Protein AF-A0AAD9X6W7-F1 (afdb_monomer_lite)

InterPro domains:
  IPR027684 Tubulin-specific chaperone C [PTHR15139] (3-125)
  IPR031925 Tubulin-specific chaperone C, N-terminal [PF16752] (3-104)
  IPR038397 TBCC, N-terminal domain superfamily [G3DSA:1.20.58.1250] (2-104)

Organism: NCBI:txid168575

Sequence (164 aa):
MFERLSARHQTWLENRRPDSSDSSTTSAFLSRFIDWKKSIAAQIESSADPSRLPHISAAISDLEKFVAENSYLLPYYEIRSSLKTISNLKQSRENLTSQLIPKKKFSFKTSKPTKTKTHIDTLIPQPDTDSVPVKTTSYPIRDSPGFRQTKPSLVIEFQGFRDR

pLDDT: mean 74.22, std 20.29, range [32.59, 98.12]

Radius of gyration: 35.73 Å; chains: 1; bounding box: 94×51×87 Å

Structure (mmCIF, N/CA/C/O backbone):
data_AF-A0AAD9X6W7-F1
#
_entry.id   AF-A0AAD9X6W7-F1
#
loop_
_atom_site.group_PDB
_atom_site.id
_atom_site.type_symbol
_atom_site.label_atom_id
_atom_site.label_alt_id
_atom_site.label_comp_id
_atom_site.label_asym_id
_atom_site.label_entity_id
_atom_site.label_seq_id
_atom_site.pdbx_PDB_ins_code
_atom_site.Cartn_x
_atom_site.Cartn_y
_atom_site.Cartn_z
_atom_site.occupancy
_atom_site.B_iso_or_equiv
_atom_site.auth_seq_id
_atom_site.auth_comp_id
_atom_site.auth_asym_id
_atom_site.auth_atom_id
_atom_site.pdbx_PDB_model_num
ATOM 1 N N . MET A 1 1 ? 51.693 7.967 -24.072 1.00 59.22 1 MET A N 1
ATOM 2 C CA . MET A 1 1 ? 51.600 6.728 -23.256 1.00 59.22 1 MET A CA 1
ATOM 3 C C . MET A 1 1 ? 50.311 6.614 -22.417 1.00 59.22 1 MET A C 1
ATOM 5 O O . MET A 1 1 ? 50.165 5.620 -21.720 1.00 59.22 1 MET A O 1
ATOM 9 N N . PHE A 1 2 ? 49.343 7.541 -22.517 1.00 56.03 2 PHE A N 1
ATOM 10 C CA . PHE A 1 2 ? 48.058 7.461 -21.790 1.00 56.03 2 PHE A CA 1
ATOM 11 C C . PHE A 1 2 ? 46.930 6.728 -22.546 1.00 56.03 2 PHE A C 1
ATOM 13 O O . PHE A 1 2 ? 45.963 6.296 -21.925 1.00 56.03 2 PHE A O 1
ATOM 20 N N . GLU A 1 3 ? 47.054 6.510 -23.860 1.00 61.56 3 GLU A N 1
ATOM 21 C CA . GLU A 1 3 ? 46.009 5.851 -24.669 1.00 61.56 3 GLU A CA 1
ATOM 22 C C . GLU A 1 3 ? 45.716 4.403 -24.254 1.00 61.56 3 GLU A C 1
ATOM 24 O O . GLU A 1 3 ? 44.574 3.956 -24.333 1.00 61.56 3 GLU A O 1
ATOM 29 N N . ARG A 1 4 ? 46.711 3.669 -23.733 1.00 62.25 4 ARG A N 1
ATOM 30 C CA . ARG A 1 4 ? 46.538 2.254 -23.349 1.00 62.25 4 ARG A CA 1
ATOM 31 C C . ARG A 1 4 ? 45.675 2.067 -22.094 1.00 62.25 4 ARG A C 1
ATOM 33 O O . ARG A 1 4 ? 45.125 0.988 -21.902 1.00 62.25 4 ARG A O 1
ATOM 40 N N . LEU A 1 5 ? 45.531 3.102 -21.259 1.00 59.66 5 LEU A N 1
ATOM 41 C CA . LEU A 1 5 ? 44.656 3.077 -20.079 1.00 59.66 5 LEU A CA 1
ATOM 42 C C . LEU A 1 5 ? 43.183 3.314 -20.445 1.00 59.66 5 LEU A C 1
ATOM 44 O O . LEU A 1 5 ? 42.305 2.731 -19.815 1.00 59.66 5 LEU A O 1
ATOM 48 N N . SER A 1 6 ? 42.908 4.101 -21.492 1.00 60.41 6 SER A N 1
ATOM 49 C CA . SER A 1 6 ? 41.541 4.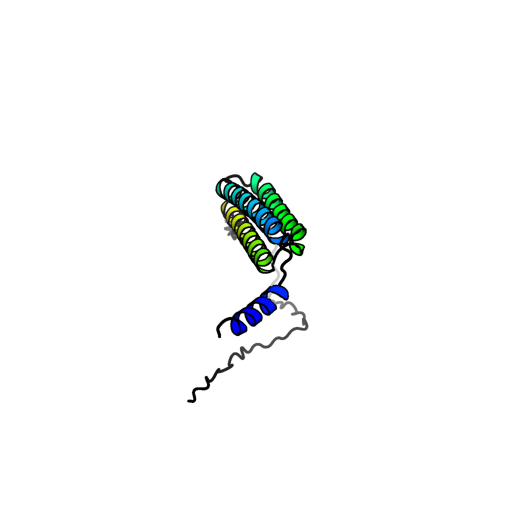416 -21.939 1.00 60.41 6 SER A CA 1
ATOM 50 C C . SER A 1 6 ? 40.781 3.175 -22.428 1.00 60.41 6 SER A C 1
ATOM 52 O O . SER A 1 6 ? 39.626 2.960 -22.056 1.00 60.41 6 SER A O 1
ATOM 54 N N . ALA A 1 7 ? 41.454 2.289 -23.171 1.00 60.12 7 ALA A N 1
ATOM 55 C CA . ALA A 1 7 ? 40.839 1.084 -23.734 1.00 60.12 7 ALA A CA 1
ATOM 56 C C . ALA A 1 7 ? 40.247 0.148 -22.663 1.00 60.12 7 ALA A C 1
ATOM 58 O O . ALA A 1 7 ? 39.191 -0.444 -22.868 1.00 60.12 7 ALA A O 1
ATOM 59 N N . ARG A 1 8 ? 40.871 0.063 -21.478 1.00 59.59 8 ARG A N 1
ATOM 60 C CA . ARG A 1 8 ? 40.373 -0.782 -20.379 1.00 59.59 8 ARG A CA 1
ATOM 61 C C . ARG A 1 8 ? 39.103 -0.219 -19.735 1.00 59.59 8 ARG A C 1
ATOM 63 O O . ARG A 1 8 ? 38.280 -0.989 -19.252 1.00 59.59 8 ARG A O 1
ATOM 70 N N . HIS A 1 9 ? 38.920 1.102 -19.737 1.00 58.78 9 HIS A N 1
ATOM 71 C CA . HIS A 1 9 ? 37.681 1.718 -19.257 1.00 58.78 9 HIS A CA 1
ATOM 72 C C . HIS A 1 9 ? 36.530 1.529 -20.252 1.00 58.78 9 HIS A C 1
ATOM 74 O O . HIS A 1 9 ? 35.397 1.306 -19.830 1.00 58.78 9 HIS A O 1
ATOM 80 N N . GLN A 1 10 ? 36.816 1.537 -21.557 1.00 60.44 10 GLN A N 1
ATOM 81 C CA . GLN A 1 10 ? 35.799 1.326 -22.591 1.00 60.44 10 GLN A CA 1
ATOM 82 C C . GLN A 1 10 ? 35.241 -0.104 -22.574 1.00 60.44 10 GLN A C 1
ATOM 84 O O . GLN A 1 10 ? 34.025 -0.269 -22.574 1.00 60.44 10 GLN A O 1
ATOM 89 N N . THR A 1 11 ? 36.088 -1.126 -22.396 1.00 58.81 11 THR A N 1
ATOM 90 C CA . THR A 1 11 ? 35.626 -2.528 -22.307 1.00 58.81 11 THR A CA 1
ATOM 91 C C . THR A 1 11 ? 34.722 -2.795 -21.097 1.00 58.81 11 THR A C 1
ATOM 93 O O . THR A 1 11 ? 33.871 -3.678 -21.134 1.00 58.81 11 THR A O 1
ATOM 96 N N . TRP A 1 12 ? 34.885 -2.035 -20.007 1.00 57.19 12 TRP A N 1
ATOM 97 C CA . TRP A 1 12 ? 34.014 -2.136 -18.828 1.00 57.19 12 TRP A CA 1
ATOM 98 C C . TRP A 1 12 ? 32.652 -1.463 -19.029 1.00 57.19 12 TRP A C 1
ATOM 100 O O . TRP A 1 12 ? 31.674 -1.881 -18.406 1.00 57.19 12 TRP A O 1
ATOM 110 N N . LEU A 1 13 ? 32.586 -0.439 -19.882 1.00 55.62 13 LEU A N 1
ATOM 111 C CA . LEU A 1 13 ? 31.351 0.269 -20.219 1.00 55.62 13 LEU A CA 1
ATOM 112 C C . LEU A 1 13 ? 30.575 -0.432 -21.344 1.00 55.62 13 LEU A C 1
ATOM 114 O O . LEU A 1 13 ? 29.354 -0.479 -21.278 1.00 55.62 13 LEU A O 1
ATOM 118 N N . GLU A 1 14 ? 31.243 -1.061 -22.317 1.00 54.78 14 GLU A N 1
ATOM 119 C CA . GLU A 1 14 ? 30.574 -1.840 -23.376 1.00 54.78 14 GLU A CA 1
ATOM 120 C C . GLU A 1 14 ? 29.886 -3.109 -22.853 1.00 54.78 14 GLU A C 1
ATOM 122 O O . GLU A 1 14 ? 28.785 -3.434 -23.294 1.00 54.78 14 GLU A O 1
ATOM 127 N N . ASN A 1 15 ? 30.467 -3.784 -21.853 1.00 55.84 15 ASN A N 1
ATOM 128 C CA . ASN A 1 15 ? 29.841 -4.947 -21.206 1.00 55.84 15 ASN A CA 1
ATOM 129 C C . ASN A 1 15 ? 28.724 -4.578 -20.213 1.00 55.84 15 ASN A C 1
ATOM 131 O O . ASN A 1 15 ? 28.041 -5.460 -19.694 1.00 55.84 15 ASN A O 1
ATOM 135 N N . ARG A 1 16 ? 28.538 -3.285 -19.931 1.00 53.47 16 ARG A N 1
ATOM 136 C CA . ARG A 1 16 ? 27.405 -2.746 -19.181 1.00 53.47 16 ARG A CA 1
ATOM 137 C C . ARG A 1 16 ? 26.636 -1.799 -20.092 1.00 53.47 16 ARG A C 1
ATOM 139 O O . ARG A 1 16 ? 26.656 -0.593 -19.881 1.00 53.47 16 ARG A O 1
ATOM 146 N N . ARG A 1 17 ? 25.927 -2.337 -21.082 1.00 50.53 17 ARG A N 1
ATOM 147 C CA . ARG A 1 17 ? 24.730 -1.653 -21.578 1.00 50.53 17 ARG A CA 1
ATOM 148 C C . ARG A 1 17 ? 23.611 -1.890 -20.561 1.00 50.53 17 ARG A C 1
ATOM 150 O O . ARG A 1 17 ? 23.058 -2.985 -20.554 1.00 50.53 17 ARG A O 1
ATOM 157 N N . PRO A 1 18 ? 23.264 -0.937 -19.680 1.00 55.94 18 PRO A N 1
ATOM 158 C CA . PRO A 1 18 ? 21.871 -0.815 -19.308 1.00 55.94 18 PRO A CA 1
ATOM 159 C C . PRO A 1 18 ? 21.151 -0.332 -20.566 1.00 55.94 18 PRO A C 1
ATOM 161 O O . PRO A 1 18 ? 21.581 0.642 -21.193 1.00 55.94 18 PRO A O 1
ATOM 164 N N . ASP A 1 19 ? 20.101 -1.028 -20.974 1.00 52.56 19 ASP A N 1
ATOM 165 C CA . ASP A 1 19 ? 19.211 -0.512 -21.999 1.00 52.56 19 ASP A CA 1
ATOM 166 C C . ASP A 1 19 ? 18.734 0.876 -21.545 1.00 52.56 19 ASP A C 1
ATOM 168 O O . ASP A 1 19 ? 18.060 1.049 -20.531 1.00 52.56 19 ASP A O 1
ATOM 172 N N . SER A 1 20 ? 19.172 1.909 -22.269 1.00 53.09 20 SER A N 1
ATOM 173 C CA . SER A 1 20 ? 18.952 3.328 -21.949 1.00 53.09 20 SER A CA 1
ATOM 174 C C . SER A 1 20 ? 17.464 3.708 -21.843 1.00 53.09 20 SER A C 1
ATOM 176 O O . SER A 1 20 ? 17.142 4.824 -21.432 1.00 53.09 20 SER A O 1
ATOM 178 N N . SER A 1 21 ? 16.561 2.805 -22.217 1.00 55.66 21 SER A N 1
ATOM 179 C CA . SER A 1 21 ? 15.111 2.951 -22.131 1.00 55.66 21 SER A CA 1
ATOM 180 C C . SER A 1 21 ? 14.568 2.840 -20.697 1.00 55.66 21 SER A C 1
ATOM 182 O O . SER A 1 21 ? 13.530 3.433 -20.405 1.00 55.66 21 SER A O 1
ATOM 184 N N . ASP A 1 22 ? 15.283 2.184 -19.776 1.00 58.72 22 ASP A N 1
ATOM 185 C CA . ASP A 1 22 ? 14.757 1.860 -18.437 1.00 58.72 22 ASP A CA 1
ATOM 186 C C . ASP A 1 22 ? 14.816 3.029 -17.434 1.00 58.72 22 ASP A C 1
ATOM 188 O O . ASP A 1 22 ? 14.087 3.080 -16.436 1.00 58.72 22 ASP A O 1
ATOM 192 N N . SER A 1 23 ? 15.659 4.036 -17.687 1.00 65.19 23 SER A N 1
ATOM 193 C CA . SER A 1 23 ? 15.764 5.190 -16.780 1.00 65.19 23 SER A CA 1
ATOM 194 C C . SER A 1 23 ? 14.540 6.117 -16.859 1.00 65.19 23 SER A C 1
ATOM 196 O O . SER A 1 23 ? 14.219 6.826 -15.900 1.00 65.19 23 SER A O 1
ATOM 198 N N . SER A 1 24 ? 13.845 6.133 -17.998 1.00 73.12 24 SER A N 1
ATOM 199 C CA . SER A 1 24 ? 12.651 6.963 -18.191 1.00 73.12 24 SER A CA 1
ATOM 200 C C . SER A 1 24 ? 11.413 6.335 -17.539 1.00 73.12 24 SER A C 1
ATOM 202 O O . SER A 1 24 ? 10.619 7.031 -16.908 1.00 73.12 24 SER A O 1
ATOM 204 N N . THR A 1 25 ? 11.279 5.010 -17.600 1.00 82.94 25 THR A N 1
ATOM 205 C CA . THR A 1 25 ? 10.182 4.263 -16.963 1.00 82.94 25 THR A CA 1
ATOM 206 C C . THR A 1 25 ? 10.280 4.278 -15.440 1.00 82.94 25 THR A C 1
ATOM 208 O O . THR A 1 25 ? 9.279 4.519 -14.762 1.00 82.94 25 THR A O 1
ATOM 211 N N . THR A 1 26 ? 11.482 4.107 -14.887 1.00 90.62 26 THR A N 1
ATOM 212 C CA . THR A 1 26 ? 11.718 4.177 -13.433 1.00 90.62 26 THR A CA 1
ATOM 213 C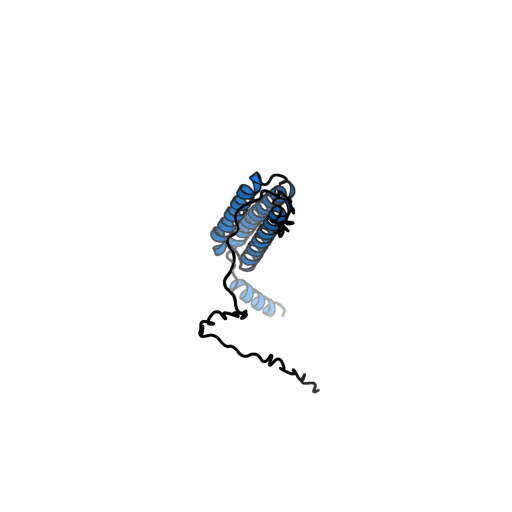 C . THR A 1 26 ? 11.388 5.557 -12.859 1.00 90.62 26 THR A C 1
ATOM 215 O O . THR A 1 26 ? 10.667 5.654 -11.868 1.00 90.62 26 THR A O 1
ATOM 218 N N . SER A 1 27 ? 11.834 6.640 -13.499 1.00 91.31 27 SER A N 1
ATOM 219 C CA . SER A 1 27 ? 11.528 8.007 -13.046 1.00 91.31 27 SER A CA 1
ATOM 220 C C . SER A 1 27 ? 10.031 8.340 -13.114 1.00 91.31 27 SER A C 1
ATOM 222 O O . SER A 1 27 ? 9.489 8.916 -12.166 1.00 91.31 27 SER A O 1
ATOM 224 N N . ALA A 1 28 ? 9.335 7.915 -14.173 1.00 92.69 28 ALA A N 1
ATOM 225 C CA . ALA A 1 28 ? 7.886 8.078 -14.294 1.00 92.69 28 ALA A CA 1
ATOM 226 C C . ALA A 1 28 ? 7.122 7.318 -13.195 1.00 92.69 28 ALA A C 1
ATOM 228 O O . ALA A 1 28 ? 6.201 7.869 -12.581 1.00 92.69 28 ALA A O 1
ATOM 229 N N . PHE A 1 29 ? 7.528 6.077 -12.903 1.00 95.06 29 PHE A N 1
ATOM 230 C CA . PHE A 1 29 ? 6.988 5.305 -11.784 1.00 95.06 29 PHE A CA 1
ATOM 231 C C . PHE A 1 29 ? 7.198 6.036 -10.453 1.00 95.06 29 PHE A C 1
ATOM 233 O O . PHE A 1 29 ? 6.239 6.219 -9.702 1.00 95.06 29 PHE A O 1
ATOM 240 N N . LEU A 1 30 ? 8.421 6.498 -10.176 1.00 95.38 30 LEU A N 1
ATOM 241 C CA . LEU A 1 30 ? 8.758 7.157 -8.913 1.00 95.38 30 LEU A CA 1
ATOM 242 C C . LEU A 1 30 ? 7.977 8.456 -8.713 1.00 95.38 30 LEU A C 1
ATOM 244 O O . LEU A 1 30 ? 7.508 8.704 -7.603 1.00 95.38 30 LEU A O 1
ATOM 248 N N . SER A 1 31 ? 7.772 9.249 -9.767 1.00 96.06 31 SER A N 1
ATOM 249 C CA . SER A 1 31 ? 6.945 10.459 -9.689 1.00 96.06 31 SER A CA 1
ATOM 250 C C . SER A 1 31 ? 5.520 10.119 -9.253 1.00 96.06 31 SER A C 1
ATOM 252 O O . SER A 1 31 ? 5.047 10.623 -8.234 1.00 96.06 31 SER A O 1
ATOM 254 N N . ARG A 1 32 ? 4.864 9.187 -9.960 1.00 96.19 32 ARG A N 1
ATOM 255 C CA . ARG A 1 32 ? 3.493 8.759 -9.636 1.00 96.19 32 ARG A CA 1
ATOM 256 C C . ARG A 1 32 ? 3.408 8.154 -8.238 1.00 96.19 32 ARG A C 1
ATOM 258 O O . ARG A 1 32 ? 2.478 8.454 -7.495 1.00 96.19 32 ARG A O 1
ATOM 265 N N . PHE A 1 33 ? 4.391 7.340 -7.860 1.00 97.06 33 PHE A N 1
ATOM 266 C CA . PHE A 1 33 ? 4.477 6.730 -6.536 1.00 97.06 33 PHE A CA 1
ATOM 267 C C . PHE A 1 33 ? 4.587 7.786 -5.429 1.00 97.06 33 PHE A C 1
ATOM 269 O O . PHE A 1 33 ? 3.899 7.698 -4.412 1.00 97.06 33 PHE A O 1
ATOM 276 N N . ILE A 1 34 ? 5.427 8.807 -5.615 1.00 96.69 34 ILE A N 1
ATOM 277 C CA . ILE A 1 34 ? 5.609 9.893 -4.647 1.00 96.69 34 ILE A CA 1
ATOM 278 C C . ILE A 1 34 ? 4.334 10.724 -4.508 1.00 96.69 34 ILE A C 1
ATOM 280 O O . ILE A 1 34 ? 3.954 11.045 -3.380 1.00 96.69 34 ILE A O 1
ATOM 284 N N . ASP A 1 35 ? 3.673 11.056 -5.613 1.00 97.31 35 ASP A N 1
ATOM 285 C CA . ASP A 1 35 ? 2.433 11.834 -5.591 1.00 97.31 35 ASP A CA 1
ATOM 286 C C . ASP A 1 35 ? 1.311 11.063 -4.901 1.00 97.31 35 ASP A C 1
ATOM 288 O O . ASP A 1 35 ? 0.616 11.596 -4.032 1.00 97.31 35 ASP A O 1
ATOM 292 N N . TRP A 1 36 ? 1.199 9.768 -5.192 1.00 96.94 36 TRP A N 1
ATOM 293 C CA . TRP A 1 36 ? 0.219 8.910 -4.546 1.00 96.94 36 TRP A CA 1
ATOM 294 C C . TRP A 1 36 ? 0.499 8.739 -3.051 1.00 96.94 36 TRP A C 1
ATOM 296 O O . TRP A 1 36 ? -0.405 8.886 -2.228 1.00 96.94 36 TRP A O 1
ATOM 306 N N . LYS A 1 37 ? 1.769 8.539 -2.676 1.00 96.88 37 LYS A N 1
ATOM 307 C CA . LYS A 1 37 ? 2.218 8.519 -1.277 1.00 96.88 37 LYS A CA 1
ATOM 308 C C . LYS A 1 37 ? 1.826 9.804 -0.548 1.00 96.88 37 LYS A C 1
ATOM 310 O O . LYS A 1 37 ? 1.298 9.727 0.557 1.00 96.88 37 LYS A O 1
ATOM 315 N N . LYS A 1 38 ? 2.089 10.975 -1.141 1.00 97.00 38 LYS A N 1
ATOM 316 C CA . LYS A 1 38 ? 1.730 12.282 -0.561 1.00 97.00 38 LYS A CA 1
ATOM 317 C C . LYS A 1 38 ? 0.219 12.418 -0.394 1.00 97.00 38 LYS A C 1
ATOM 319 O O . LYS A 1 38 ? -0.230 12.848 0.662 1.00 97.00 38 LYS A O 1
ATOM 324 N N . SER A 1 39 ? -0.552 12.011 -1.402 1.00 97.12 39 SER A N 1
ATOM 325 C CA . SER A 1 39 ? -2.016 12.030 -1.358 1.00 97.12 39 SER A CA 1
ATOM 326 C C . SER A 1 39 ? -2.560 11.175 -0.208 1.00 97.12 39 SER A C 1
ATOM 328 O O . SER A 1 39 ? -3.349 11.663 0.599 1.00 97.12 39 SER A O 1
ATOM 330 N N . ILE A 1 40 ? -2.077 9.936 -0.061 1.00 96.56 40 ILE A N 1
ATOM 331 C CA . ILE A 1 40 ? -2.481 9.041 1.034 1.00 96.56 40 ILE A CA 1
ATOM 332 C C . ILE A 1 40 ? -2.048 9.610 2.390 1.00 96.56 40 ILE A C 1
ATOM 334 O O . ILE A 1 40 ? -2.838 9.607 3.329 1.00 96.56 40 ILE A O 1
ATOM 338 N N . ALA A 1 41 ? -0.823 10.130 2.503 1.00 95.75 41 ALA A N 1
ATOM 339 C CA . ALA A 1 41 ? -0.338 10.738 3.742 1.00 95.75 41 ALA A CA 1
ATOM 340 C C . ALA A 1 41 ? -1.215 11.926 4.179 1.00 95.75 41 ALA A C 1
ATOM 342 O O . ALA A 1 41 ? -1.603 11.998 5.342 1.00 95.75 41 ALA A O 1
ATOM 343 N N . ALA A 1 42 ? -1.607 12.792 3.241 1.00 94.75 42 ALA A N 1
ATOM 344 C CA . ALA A 1 42 ? -2.521 13.900 3.509 1.00 94.75 42 ALA A CA 1
ATOM 345 C C . ALA A 1 42 ? -3.931 13.420 3.896 1.00 94.75 42 ALA A C 1
ATOM 347 O O . ALA A 1 42 ? -4.576 14.008 4.766 1.00 94.75 42 ALA A O 1
ATOM 348 N N . GLN A 1 43 ? -4.426 12.336 3.286 1.00 94.00 43 GLN A N 1
ATOM 349 C CA . GLN A 1 43 ? -5.699 11.729 3.688 1.00 94.00 43 GLN A CA 1
ATOM 350 C C . GLN A 1 43 ? -5.644 11.174 5.111 1.00 94.00 43 GLN A C 1
ATOM 352 O O . GLN A 1 43 ? -6.604 11.351 5.852 1.00 94.00 43 GLN A O 1
ATOM 357 N N . ILE A 1 44 ? -4.533 10.542 5.502 1.00 94.00 44 ILE A N 1
ATOM 358 C CA . ILE A 1 44 ? -4.328 10.069 6.874 1.00 94.00 44 ILE A CA 1
ATOM 359 C C . ILE A 1 44 ? -4.353 11.268 7.828 1.00 94.00 44 ILE A C 1
ATOM 361 O O . ILE A 1 44 ? -5.170 11.290 8.741 1.00 94.00 44 ILE A O 1
ATOM 365 N N . GLU A 1 45 ? -3.545 12.299 7.585 1.00 92.19 45 GLU A N 1
ATOM 366 C CA . GLU A 1 45 ? -3.444 13.463 8.478 1.00 92.19 45 GLU A CA 1
ATOM 367 C C . GLU A 1 45 ? -4.757 14.254 8.611 1.00 92.19 45 GLU A C 1
ATOM 369 O O . GLU A 1 45 ? -5.107 14.701 9.699 1.00 92.19 45 GLU A O 1
ATOM 374 N N . SER A 1 46 ? -5.527 14.379 7.527 1.00 90.56 46 SER A N 1
ATOM 375 C CA . SER A 1 46 ? -6.823 15.076 7.537 1.00 90.56 46 SER A CA 1
ATOM 37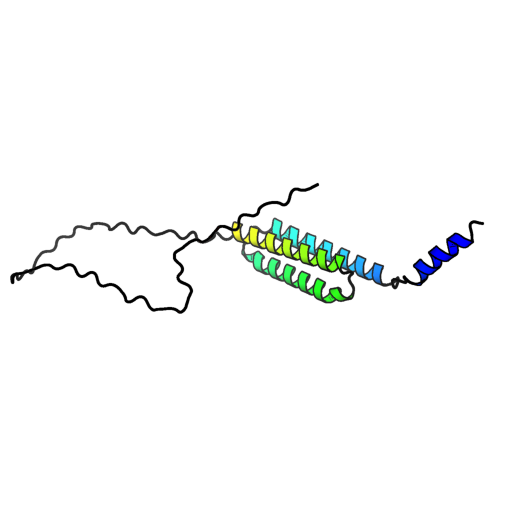6 C C . SER A 1 46 ? -7.998 14.226 8.036 1.00 90.56 46 SER A C 1
ATOM 378 O O . SER A 1 46 ? -9.095 14.755 8.243 1.00 90.56 46 SER A O 1
ATOM 380 N N . SER A 1 47 ? -7.824 12.911 8.210 1.00 84.56 47 SER A N 1
ATOM 381 C CA . SER A 1 47 ? -8.927 12.022 8.581 1.00 84.56 47 SER A CA 1
ATOM 382 C C . SER A 1 47 ? -9.232 12.068 10.081 1.00 84.56 47 SER A C 1
ATOM 384 O O . SER A 1 47 ? -8.637 11.367 10.889 1.00 84.56 47 SER A O 1
ATOM 386 N N . ALA A 1 48 ? -10.224 12.883 10.443 1.00 83.06 48 ALA A N 1
ATOM 387 C CA . ALA A 1 48 ? -10.833 12.887 11.777 1.00 83.06 48 ALA A CA 1
ATOM 388 C C . ALA A 1 48 ? -12.062 11.960 11.886 1.00 83.06 48 ALA A C 1
ATOM 390 O O . ALA A 1 48 ? -12.589 11.755 12.975 1.00 83.06 48 ALA A O 1
ATOM 391 N N . ASP A 1 49 ? -12.537 11.419 10.760 1.00 86.19 49 ASP A N 1
ATOM 392 C CA . ASP A 1 49 ? -13.739 10.588 10.695 1.00 86.19 49 ASP A CA 1
ATOM 393 C C . ASP A 1 49 ? -13.370 9.115 10.433 1.00 86.19 49 ASP A C 1
ATOM 395 O O . ASP A 1 49 ? -12.734 8.821 9.409 1.00 86.19 49 ASP A O 1
ATOM 399 N N . PRO A 1 50 ? -13.781 8.166 11.302 1.00 87.50 50 PRO A N 1
ATOM 400 C CA . PRO A 1 50 ? -13.546 6.740 11.087 1.00 87.50 50 PRO A CA 1
ATOM 401 C C . PRO A 1 50 ? -14.171 6.200 9.790 1.00 87.50 50 PRO A C 1
ATOM 403 O O . PRO A 1 50 ? -13.697 5.186 9.277 1.00 87.50 50 PRO A O 1
ATOM 406 N N . SER A 1 51 ? -15.185 6.861 9.218 1.00 89.88 51 SER A N 1
ATOM 407 C CA . SER A 1 51 ? -15.815 6.445 7.955 1.00 89.88 51 SER A CA 1
ATOM 408 C C . SER A 1 51 ? -14.855 6.462 6.757 1.00 89.88 51 SER A C 1
ATOM 410 O O . SER A 1 51 ? -15.063 5.736 5.786 1.00 89.88 51 SER A O 1
ATOM 412 N N . ARG A 1 52 ? -13.771 7.250 6.830 1.00 90.00 52 ARG A N 1
ATOM 413 C CA . ARG A 1 52 ? -12.763 7.397 5.764 1.00 90.00 52 ARG A CA 1
ATOM 414 C C . ARG A 1 52 ? -11.663 6.334 5.809 1.00 90.00 52 ARG A C 1
ATOM 416 O O . ARG A 1 52 ? -10.948 6.151 4.824 1.00 90.00 52 ARG A O 1
ATOM 423 N N . LEU A 1 53 ? -11.546 5.591 6.911 1.00 92.06 53 LEU A N 1
ATOM 424 C CA . LEU A 1 53 ? -10.555 4.521 7.087 1.00 92.06 53 LEU A CA 1
ATOM 425 C C . LEU A 1 53 ? -10.575 3.439 5.988 1.00 92.06 53 LEU A C 1
ATOM 427 O O . LEU A 1 53 ? -9.491 3.029 5.555 1.00 92.06 53 LEU A O 1
ATOM 431 N N . PRO A 1 54 ? -11.743 2.963 5.507 1.00 93.69 54 PRO A N 1
ATOM 432 C CA . PRO A 1 54 ? -11.808 1.978 4.431 1.00 93.69 54 PRO A CA 1
ATOM 433 C C . PRO A 1 54 ? -11.282 2.533 3.106 1.00 93.69 54 PRO A C 1
ATOM 435 O O . PRO A 1 54 ? -10.570 1.830 2.396 1.00 93.69 54 PRO A O 1
ATOM 438 N 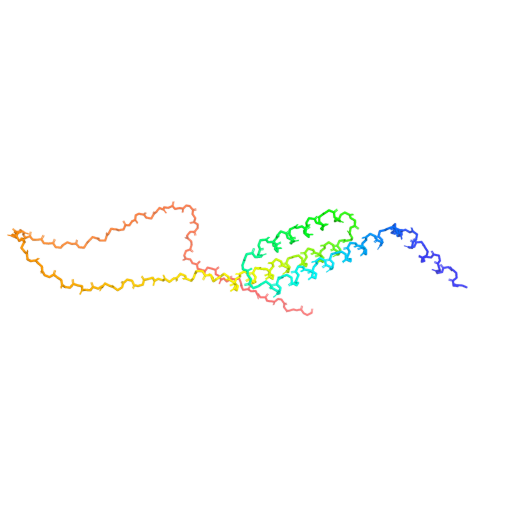N . HIS A 1 55 ? -11.561 3.806 2.805 1.00 94.44 55 HIS A N 1
ATOM 439 C CA . HIS A 1 55 ? -11.068 4.462 1.594 1.00 94.44 55 HIS A CA 1
ATOM 440 C C . HIS A 1 55 ? -9.538 4.560 1.594 1.00 94.44 55 HIS A C 1
ATOM 442 O O . HIS A 1 55 ? -8.891 4.212 0.611 1.00 94.44 55 HIS A O 1
ATOM 448 N N . ILE A 1 56 ? -8.945 4.948 2.728 1.00 95.38 56 ILE A N 1
ATOM 449 C CA . ILE A 1 56 ? -7.484 4.976 2.892 1.00 95.38 56 ILE A CA 1
ATOM 450 C C . ILE A 1 56 ? -6.899 3.563 2.733 1.00 95.38 56 ILE A C 1
ATOM 452 O O . ILE A 1 56 ? -5.860 3.385 2.101 1.00 95.38 56 ILE A O 1
ATOM 456 N N . SER A 1 57 ? -7.571 2.539 3.271 1.00 95.81 57 SER A N 1
ATOM 457 C CA . SER A 1 57 ? -7.146 1.142 3.117 1.00 95.81 57 SER A CA 1
ATOM 458 C C . SER A 1 57 ? -7.180 0.673 1.659 1.00 95.81 57 SER A C 1
ATOM 460 O O . SER A 1 57 ? -6.254 -0.012 1.221 1.00 95.81 57 SER A O 1
ATOM 462 N N . ALA A 1 58 ? -8.222 1.042 0.910 1.00 96.81 58 ALA A N 1
ATOM 463 C CA . ALA A 1 58 ? -8.327 0.753 -0.516 1.00 96.81 58 ALA A CA 1
ATOM 464 C C . ALA A 1 58 ? -7.202 1.449 -1.294 1.00 96.81 58 ALA A C 1
ATOM 466 O O . ALA A 1 58 ? -6.455 0.779 -1.998 1.00 96.81 58 ALA A O 1
ATOM 467 N N . ALA A 1 59 ? -6.971 2.743 -1.047 1.00 96.94 59 ALA A N 1
ATOM 468 C CA . ALA A 1 59 ? -5.907 3.507 -1.699 1.00 96.94 59 ALA A CA 1
ATOM 469 C C . ALA A 1 59 ? -4.500 2.926 -1.451 1.00 96.94 59 ALA A C 1
ATOM 471 O O . ALA A 1 59 ? -3.670 2.904 -2.357 1.00 96.94 59 ALA A O 1
ATOM 472 N N . ILE A 1 60 ? -4.219 2.420 -0.243 1.00 97.25 60 ILE A N 1
ATOM 473 C CA . ILE A 1 60 ? -2.954 1.722 0.052 1.00 97.25 60 ILE A CA 1
ATOM 474 C C . ILE A 1 60 ? -2.862 0.391 -0.709 1.00 97.25 60 ILE A C 1
ATOM 476 O O . ILE A 1 60 ? -1.786 0.039 -1.187 1.00 97.25 60 ILE A O 1
ATOM 480 N N . SER A 1 61 ? -3.969 -0.345 -0.827 1.00 97.88 61 SER A N 1
ATOM 481 C CA . SER A 1 61 ? -4.009 -1.624 -1.554 1.00 97.88 61 SER A CA 1
ATOM 482 C C . SER A 1 61 ? -3.806 -1.420 -3.058 1.00 97.88 61 SER A C 1
ATOM 484 O O . SER A 1 61 ? -3.094 -2.186 -3.704 1.00 97.88 61 SER A O 1
ATOM 486 N N . ASP A 1 62 ? -4.363 -0.344 -3.608 1.00 97.62 62 ASP A N 1
ATOM 487 C CA . ASP A 1 62 ? -4.147 0.050 -4.998 1.00 97.62 62 ASP A CA 1
ATOM 488 C C . ASP A 1 62 ? -2.686 0.461 -5.240 1.00 97.62 62 ASP A C 1
ATOM 490 O O . ASP A 1 62 ? -2.099 0.085 -6.256 1.00 97.62 62 ASP A O 1
ATOM 494 N N . LEU A 1 63 ? -2.060 1.163 -4.286 1.00 97.12 63 LEU A N 1
ATOM 495 C CA . LEU A 1 63 ? -0.632 1.481 -4.344 1.00 97.12 63 LEU A CA 1
ATOM 496 C C . LEU A 1 63 ? 0.230 0.209 -4.326 1.00 97.12 63 LEU A C 1
ATOM 498 O O . LEU A 1 63 ? 1.193 0.112 -5.084 1.00 97.12 63 LEU A O 1
ATOM 502 N N . GLU A 1 64 ? -0.116 -0.783 -3.501 1.00 96.94 64 GLU A N 1
ATOM 503 C CA . GLU A 1 64 ? 0.544 -2.098 -3.495 1.00 96.94 64 GLU A CA 1
ATOM 504 C C . GLU A 1 64 ? 0.431 -2.805 -4.840 1.00 96.94 64 GLU A C 1
ATOM 506 O O . GLU A 1 64 ? 1.430 -3.303 -5.365 1.00 96.94 64 GLU A O 1
ATOM 511 N N . LYS A 1 65 ? -0.770 -2.804 -5.421 1.00 97.38 65 LYS A N 1
ATOM 512 C CA . LYS A 1 65 ? -1.021 -3.369 -6.743 1.00 97.38 65 LYS A CA 1
ATOM 513 C C . LYS A 1 65 ? -0.180 -2.673 -7.812 1.00 97.38 65 LYS A C 1
ATOM 515 O O . LYS A 1 65 ? 0.457 -3.349 -8.611 1.00 97.38 65 LYS A O 1
ATOM 520 N N . PHE A 1 66 ? -0.091 -1.347 -7.778 1.00 95.88 66 PHE A N 1
ATOM 521 C CA . PHE A 1 66 ? 0.740 -0.579 -8.705 1.00 95.88 66 PHE A CA 1
ATOM 522 C C . PHE A 1 66 ? 2.231 -0.917 -8.593 1.00 95.88 66 PHE A C 1
ATOM 524 O O . PHE A 1 66 ? 2.908 -1.039 -9.612 1.00 95.88 66 PHE A O 1
ATOM 531 N N . VAL A 1 67 ? 2.758 -1.123 -7.382 1.00 96.12 67 VAL A N 1
ATOM 532 C CA . VAL A 1 67 ? 4.143 -1.595 -7.207 1.00 96.12 67 VAL A CA 1
ATOM 533 C C . VAL A 1 67 ? 4.313 -3.006 -7.770 1.00 96.12 67 VAL A C 1
ATOM 535 O O . VAL A 1 67 ? 5.298 -3.266 -8.457 1.00 96.12 67 VAL A O 1
ATOM 538 N N . ALA A 1 68 ? 3.359 -3.907 -7.523 1.00 96.19 68 ALA A N 1
ATOM 539 C CA . ALA A 1 68 ? 3.412 -5.275 -8.032 1.00 96.19 68 ALA A CA 1
ATOM 540 C C . ALA A 1 68 ? 3.399 -5.315 -9.569 1.00 96.19 68 ALA A C 1
ATOM 542 O O . ALA A 1 68 ? 4.228 -6.000 -10.168 1.00 96.19 68 ALA A O 1
ATOM 543 N N . GLU A 1 69 ? 2.531 -4.524 -10.201 1.00 94.06 69 GLU A N 1
ATOM 544 C CA . GLU A 1 69 ? 2.440 -4.395 -11.658 1.00 94.06 69 GLU A CA 1
ATOM 545 C C . GLU A 1 69 ? 3.726 -3.852 -12.277 1.00 94.06 69 GLU A C 1
ATOM 547 O O . GLU A 1 69 ? 4.113 -4.312 -13.338 1.00 94.06 69 GLU A O 1
ATOM 552 N N . ASN A 1 70 ? 4.416 -2.913 -11.628 1.00 93.75 70 ASN A N 1
ATOM 553 C CA . ASN A 1 70 ? 5.635 -2.309 -12.177 1.00 93.75 70 ASN A CA 1
ATOM 554 C C . ASN A 1 70 ? 6.922 -3.006 -11.713 1.00 93.75 70 ASN A C 1
ATOM 556 O O . ASN A 1 70 ? 8.005 -2.648 -12.163 1.00 93.75 70 ASN A O 1
ATOM 560 N N . SER A 1 71 ? 6.834 -4.010 -10.837 1.00 92.56 71 SER A N 1
ATOM 561 C CA . SER A 1 71 ? 7.996 -4.636 -10.192 1.00 92.56 71 SER A CA 1
ATOM 562 C C . SER A 1 71 ? 9.021 -5.216 -11.170 1.00 92.56 71 SER A C 1
ATOM 564 O O . SER A 1 71 ? 10.216 -5.149 -10.901 1.00 92.56 71 SER A O 1
ATOM 566 N N . TYR A 1 72 ? 8.584 -5.723 -12.325 1.00 90.81 72 TYR A N 1
ATOM 567 C CA . TYR A 1 72 ? 9.476 -6.277 -13.348 1.00 90.81 72 TYR A CA 1
ATOM 568 C C . TYR A 1 72 ? 10.308 -5.211 -14.085 1.00 90.81 72 TYR A C 1
ATOM 570 O O . TYR A 1 72 ? 11.321 -5.548 -14.689 1.00 90.81 72 TYR A O 1
ATOM 578 N N . LEU A 1 73 ? 9.892 -3.941 -14.022 1.00 89.44 73 LEU A N 1
ATOM 579 C CA . LEU A 1 73 ? 10.557 -2.790 -14.648 1.00 89.44 73 LEU A CA 1
ATOM 580 C C . LEU A 1 73 ? 11.458 -2.021 -13.676 1.00 89.44 73 LEU A C 1
ATOM 582 O O . LEU A 1 73 ? 12.095 -1.042 -14.061 1.00 89.44 73 LEU A O 1
ATOM 586 N N . LEU A 1 74 ? 11.467 -2.401 -12.397 1.00 89.75 74 LEU A N 1
ATOM 587 C CA . LEU A 1 74 ? 12.124 -1.636 -11.347 1.00 89.75 74 LEU A CA 1
ATOM 588 C C . LEU A 1 74 ? 13.402 -2.326 -10.865 1.00 89.75 74 LEU A C 1
ATOM 590 O O . LEU A 1 74 ? 13.403 -3.529 -10.598 1.00 89.75 74 LEU A O 1
ATOM 594 N N . PRO A 1 75 ? 14.487 -1.566 -10.642 1.00 92.19 75 PRO A N 1
ATOM 595 C CA . PRO A 1 75 ? 15.630 -2.061 -9.896 1.00 92.19 75 PRO A CA 1
ATOM 596 C C . PRO A 1 75 ? 15.211 -2.537 -8.501 1.00 92.19 75 PRO A C 1
ATOM 598 O O . PRO A 1 75 ? 14.351 -1.939 -7.852 1.00 92.19 75 PRO A O 1
ATOM 601 N N . TYR A 1 76 ? 15.888 -3.566 -7.985 1.00 93.00 76 TYR A N 1
ATOM 602 C CA . TYR A 1 76 ? 15.584 -4.162 -6.676 1.00 93.00 76 TYR A CA 1
ATOM 603 C C . TYR A 1 76 ? 15.497 -3.138 -5.529 1.00 93.00 76 TYR A C 1
ATOM 605 O O . TYR A 1 76 ? 14.673 -3.273 -4.622 1.00 93.00 76 TYR A O 1
ATOM 613 N N . TYR A 1 77 ? 16.336 -2.098 -5.570 1.00 96.25 77 TYR A N 1
ATOM 614 C CA . TYR A 1 77 ? 16.316 -1.035 -4.568 1.00 96.25 77 TYR A CA 1
ATOM 615 C C . TYR A 1 77 ? 14.980 -0.277 -4.545 1.00 96.25 77 TYR A C 1
ATOM 617 O O . TYR A 1 77 ? 14.433 -0.063 -3.462 1.00 96.25 77 TYR A O 1
ATOM 625 N N . GLU A 1 78 ? 14.419 0.051 -5.711 1.00 95.06 78 GLU A N 1
ATOM 626 C CA . GLU A 1 78 ? 13.146 0.774 -5.819 1.00 95.06 78 GLU A CA 1
ATOM 627 C C . GLU A 1 78 ? 11.962 -0.083 -5.366 1.00 95.06 78 GLU A C 1
ATOM 629 O O . GLU A 1 78 ? 11.035 0.396 -4.708 1.00 95.06 78 GLU A O 1
ATOM 634 N N . ILE A 1 79 ? 12.018 -1.390 -5.627 1.00 96.12 79 ILE A N 1
ATOM 635 C CA . ILE A 1 79 ? 11.026 -2.342 -5.114 1.00 96.12 79 ILE A CA 1
ATOM 636 C C . ILE A 1 79 ? 11.082 -2.374 -3.581 1.00 96.12 79 ILE A C 1
ATOM 638 O O . ILE A 1 79 ? 10.068 -2.239 -2.897 1.00 96.12 79 ILE A O 1
ATOM 642 N N . ARG A 1 80 ? 12.278 -2.501 -3.000 1.00 96.88 80 ARG A N 1
ATOM 643 C CA . ARG A 1 80 ? 12.434 -2.559 -1.542 1.00 96.88 80 ARG A CA 1
ATOM 644 C C . ARG A 1 80 ? 12.013 -1.252 -0.863 1.00 96.88 80 ARG A C 1
ATOM 646 O O . ARG A 1 80 ? 11.372 -1.293 0.190 1.00 96.88 80 ARG A O 1
ATOM 653 N N . SER A 1 81 ? 12.375 -0.105 -1.436 1.00 97.25 81 SER A N 1
ATOM 654 C CA . SER A 1 81 ? 12.054 1.218 -0.888 1.00 97.25 81 SER A CA 1
ATOM 655 C C . SER A 1 81 ? 10.545 1.503 -0.940 1.00 97.25 81 SER A C 1
ATOM 657 O O . SER A 1 81 ? 9.968 1.972 0.051 1.00 97.25 81 SER A O 1
ATOM 659 N N . SER A 1 82 ? 9.879 1.150 -2.043 1.00 96.88 82 SER A N 1
ATOM 660 C CA . SER A 1 82 ? 8.432 1.308 -2.215 1.00 96.88 82 SER A CA 1
ATOM 661 C C . SER A 1 82 ? 7.639 0.413 -1.259 1.00 96.88 82 SER A C 1
ATOM 663 O O . SER A 1 82 ? 6.783 0.919 -0.528 1.00 96.88 82 SER A O 1
ATOM 665 N N . LEU A 1 83 ? 7.990 -0.873 -1.142 1.00 97.19 83 LEU A N 1
ATOM 666 C CA . LEU A 1 83 ? 7.364 -1.796 -0.184 1.00 97.19 83 LEU A CA 1
ATOM 667 C C . LEU A 1 83 ? 7.554 -1.342 1.270 1.00 97.19 83 LEU A C 1
ATOM 669 O O . LEU A 1 83 ? 6.620 -1.394 2.075 1.00 97.19 83 LEU A O 1
ATOM 673 N N . LYS A 1 84 ? 8.741 -0.828 1.619 1.00 97.94 84 LYS A N 1
ATOM 674 C CA . LYS A 1 84 ? 8.980 -0.263 2.954 1.00 97.94 84 LYS A CA 1
ATOM 675 C C . LYS A 1 84 ? 8.087 0.950 3.218 1.00 97.94 84 LYS A C 1
ATOM 677 O O . LYS A 1 84 ? 7.538 1.085 4.310 1.00 97.94 84 LYS A O 1
ATOM 682 N N . THR A 1 85 ? 7.925 1.816 2.224 1.00 97.62 85 THR A N 1
ATOM 683 C CA . THR A 1 85 ? 7.072 3.005 2.321 1.00 97.62 85 THR A CA 1
ATOM 684 C C . THR A 1 85 ? 5.606 2.627 2.521 1.00 97.62 85 THR A C 1
ATOM 686 O O . THR A 1 85 ? 4.952 3.171 3.408 1.00 97.62 85 THR A O 1
ATOM 689 N N . ILE A 1 86 ? 5.107 1.648 1.768 1.00 97.62 86 ILE A N 1
ATOM 690 C CA . ILE A 1 86 ? 3.756 1.098 1.931 1.00 97.62 86 ILE A CA 1
ATOM 691 C C . ILE A 1 86 ? 3.552 0.547 3.347 1.00 97.62 86 ILE A C 1
ATOM 693 O O . ILE A 1 86 ? 2.552 0.856 3.993 1.00 97.62 86 ILE A O 1
ATOM 697 N N . SER A 1 87 ? 4.515 -0.219 3.869 1.00 98.12 87 SER A N 1
ATOM 698 C CA . SER A 1 87 ? 4.453 -0.726 5.244 1.00 98.12 87 SER A CA 1
ATOM 699 C C . SER A 1 87 ? 4.341 0.407 6.268 1.00 98.12 87 SER A C 1
ATOM 701 O O . SER A 1 87 ? 3.579 0.286 7.227 1.00 98.12 87 SER A O 1
ATOM 703 N N . ASN A 1 88 ? 5.063 1.511 6.064 1.00 97.56 88 ASN A N 1
ATOM 704 C CA . ASN A 1 88 ? 4.971 2.678 6.938 1.00 97.56 88 ASN A CA 1
ATOM 705 C C . ASN A 1 88 ? 3.587 3.354 6.839 1.00 97.56 88 ASN A C 1
ATOM 707 O O . ASN A 1 88 ? 3.035 3.751 7.863 1.00 97.56 88 ASN A O 1
ATOM 711 N N . LEU A 1 89 ? 2.991 3.445 5.641 1.00 97.00 89 LEU A N 1
ATOM 712 C CA . LEU A 1 89 ? 1.628 3.970 5.456 1.00 97.00 89 LEU A CA 1
ATOM 713 C C . LEU A 1 89 ? 0.582 3.095 6.160 1.00 97.00 89 LEU A C 1
ATOM 715 O O . LEU A 1 89 ? -0.286 3.618 6.858 1.00 97.00 89 LEU A O 1
ATOM 719 N N . LYS A 1 90 ? 0.699 1.764 6.049 1.00 97.25 90 LYS A N 1
ATOM 720 C CA . LYS A 1 90 ? -0.161 0.812 6.772 1.00 97.25 90 LYS A CA 1
ATOM 721 C C . LYS A 1 90 ? -0.086 1.020 8.282 1.00 97.25 90 LYS A C 1
ATOM 723 O O . LYS A 1 90 ? -1.121 1.084 8.941 1.00 97.25 90 LYS A O 1
ATOM 728 N N . GLN A 1 91 ? 1.124 1.180 8.816 1.00 96.75 91 GLN A N 1
ATOM 729 C CA . GLN A 1 91 ? 1.332 1.460 10.235 1.00 96.75 91 GLN A CA 1
ATOM 730 C C . GLN A 1 91 ? 0.742 2.816 10.647 1.00 96.75 91 GLN A C 1
ATOM 732 O O . GLN A 1 91 ? 0.101 2.911 11.688 1.00 96.75 91 GLN A O 1
ATOM 737 N N . SER A 1 92 ? 0.912 3.858 9.832 1.00 95.38 92 SER A N 1
ATOM 738 C CA . SER A 1 92 ? 0.345 5.185 10.098 1.00 95.38 92 SER A CA 1
ATOM 739 C C . SER A 1 92 ? -1.189 5.152 10.156 1.00 95.38 92 SER A C 1
ATOM 741 O O . SER A 1 92 ? -1.782 5.658 11.109 1.00 95.38 92 SER A O 1
ATOM 743 N N . ARG A 1 93 ? -1.834 4.448 9.216 1.00 94.81 93 ARG A N 1
ATOM 744 C CA . ARG A 1 93 ? -3.284 4.200 9.229 1.00 94.81 93 ARG A CA 1
ATOM 745 C C . ARG A 1 93 ? -3.729 3.416 10.468 1.00 94.81 93 ARG A C 1
ATOM 747 O O . ARG A 1 93 ? -4.771 3.717 11.044 1.00 94.81 93 ARG A O 1
ATOM 754 N N . GLU A 1 94 ? -2.963 2.412 10.889 1.00 94.25 94 GLU A N 1
ATOM 755 C CA . GLU A 1 94 ? -3.271 1.631 12.094 1.00 94.25 94 GLU A CA 1
ATOM 756 C C . GLU A 1 94 ? -3.174 2.482 13.365 1.00 94.25 94 GLU A C 1
ATOM 758 O O . GLU A 1 94 ? -4.057 2.434 14.221 1.00 94.25 94 GLU A O 1
ATOM 763 N N . ASN A 1 95 ? -2.155 3.338 13.454 1.00 93.25 95 ASN A N 1
ATOM 764 C CA . ASN A 1 95 ? -2.024 4.297 14.546 1.00 93.25 95 ASN A CA 1
ATOM 765 C C . ASN A 1 95 ? -3.239 5.231 14.595 1.00 93.25 95 ASN A C 1
ATOM 767 O O . ASN A 1 95 ? -3.830 5.406 15.658 1.00 93.25 95 ASN A O 1
ATOM 771 N N . LEU A 1 96 ? -3.659 5.768 13.451 1.00 92.25 96 LEU A N 1
ATOM 772 C CA . LEU A 1 96 ? -4.850 6.607 13.351 1.00 92.25 96 LEU A CA 1
ATOM 773 C C . LEU A 1 96 ? -6.130 5.846 13.738 1.00 92.25 96 LEU A C 1
ATOM 775 O O . LEU A 1 96 ? -6.962 6.357 14.484 1.00 92.25 96 LEU A O 1
ATOM 779 N N . THR A 1 97 ? -6.247 4.582 13.328 1.00 92.62 97 THR A N 1
ATOM 780 C CA . THR A 1 97 ? -7.357 3.698 13.725 1.00 92.62 97 THR A CA 1
ATOM 781 C C . THR A 1 97 ? -7.404 3.523 15.243 1.00 92.62 97 THR A C 1
ATOM 783 O O . THR A 1 97 ? -8.472 3.617 15.842 1.00 92.62 97 THR A O 1
ATOM 786 N N . SER A 1 98 ? -6.250 3.328 15.887 1.00 90.62 98 SER A N 1
ATOM 787 C CA . SER A 1 98 ? -6.161 3.183 17.345 1.00 90.62 98 SER A CA 1
ATOM 788 C C . SER A 1 98 ? -6.502 4.460 18.122 1.00 90.62 98 SER A C 1
ATOM 790 O O . SER A 1 98 ? -6.908 4.371 19.280 1.00 90.62 98 SER A O 1
ATOM 792 N N . GLN A 1 99 ? -6.350 5.630 17.493 1.00 88.25 99 GLN A N 1
ATOM 793 C CA . GLN A 1 99 ? -6.729 6.924 18.063 1.00 88.25 99 GLN A CA 1
ATOM 794 C C . GLN A 1 99 ? -8.233 7.184 17.924 1.00 88.25 99 GLN A C 1
ATOM 796 O O . GLN A 1 99 ? -8.863 7.636 18.876 1.00 88.25 99 GLN A O 1
ATOM 801 N N . LEU A 1 100 ? -8.815 6.873 16.761 1.00 87.56 100 LEU A N 1
ATOM 802 C CA . LEU A 1 100 ? -10.234 7.116 16.468 1.00 87.56 100 LEU A CA 1
ATOM 803 C C . LEU A 1 100 ? -11.172 6.084 17.085 1.00 87.56 100 LEU A C 1
ATOM 805 O O . LEU A 1 100 ? -12.298 6.419 17.446 1.00 87.56 100 LEU A O 1
ATOM 809 N N . ILE A 1 101 ? -10.738 4.828 17.174 1.0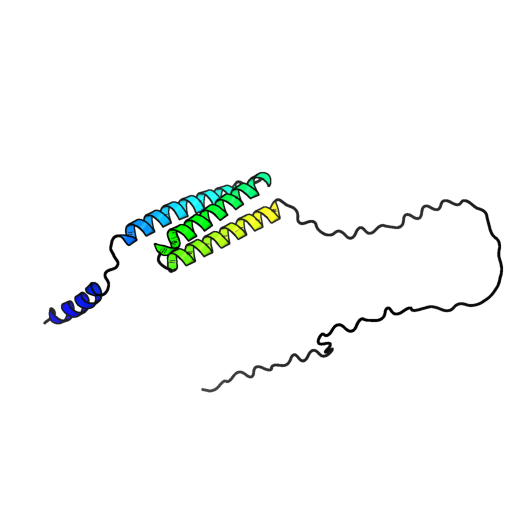0 85.44 101 ILE A N 1
ATOM 810 C CA . ILE A 1 101 ? -11.544 3.726 17.693 1.00 85.44 101 ILE A CA 1
ATOM 811 C C . ILE A 1 101 ? -10.968 3.335 19.052 1.00 85.44 101 ILE A C 1
ATOM 813 O O . ILE A 1 101 ? -9.953 2.631 19.112 1.00 85.44 101 ILE A O 1
ATOM 817 N N . PRO A 1 102 ? -11.605 3.753 20.164 1.00 81.88 102 PRO A N 1
ATOM 818 C CA . PRO A 1 102 ? -11.157 3.377 21.490 1.00 81.88 102 PRO A CA 1
ATOM 819 C C . PRO A 1 102 ? -11.097 1.858 21.594 1.00 81.88 102 PRO A C 1
ATOM 821 O O . PRO A 1 102 ? -12.102 1.158 21.437 1.00 81.88 102 PRO A O 1
ATOM 824 N N . LYS A 1 103 ? -9.910 1.321 21.883 1.00 80.19 103 LYS A N 1
ATOM 825 C CA . LYS A 1 103 ? -9.775 -0.110 22.157 1.00 80.19 103 LYS A CA 1
ATOM 826 C C . LYS A 1 103 ? -10.646 -0.417 23.367 1.00 80.19 103 LYS A C 1
ATOM 828 O O . LYS A 1 103 ? -10.466 0.196 24.420 1.00 80.19 103 LYS A O 1
ATOM 833 N N . LYS A 1 104 ? -11.585 -1.356 23.225 1.00 76.00 104 LYS A N 1
ATOM 834 C CA . LYS A 1 104 ? -12.456 -1.789 24.322 1.00 76.00 104 LYS A CA 1
ATOM 835 C C . LYS A 1 104 ? -11.579 -2.223 25.495 1.00 76.00 104 LYS A C 1
ATOM 837 O O . LYS A 1 104 ? -11.008 -3.313 25.477 1.00 76.00 104 LYS A O 1
ATOM 842 N N . LYS A 1 105 ? -11.440 -1.364 26.505 1.00 77.50 105 LYS A N 1
ATOM 843 C CA . LYS A 1 105 ? -10.722 -1.721 27.724 1.00 77.50 105 LYS A CA 1
ATOM 844 C C . LYS A 1 105 ? -11.653 -2.636 28.496 1.00 77.50 105 LYS A C 1
ATOM 846 O O . LYS A 1 105 ? -12.748 -2.239 28.884 1.00 77.50 105 LYS A O 1
ATOM 851 N N . PHE A 1 106 ? -11.246 -3.891 28.617 1.00 70.44 106 PHE A N 1
ATOM 852 C CA . PHE A 1 106 ? -11.959 -4.888 29.390 1.00 70.44 106 PHE A CA 1
ATOM 853 C C . PHE A 1 106 ? -12.072 -4.385 30.834 1.00 70.44 106 PHE A C 1
ATOM 855 O O . PHE A 1 106 ? -11.099 -4.384 31.583 1.00 70.44 106 PHE A O 1
ATOM 862 N N . SER A 1 107 ? -13.244 -3.868 31.195 1.00 71.50 107 SER A N 1
ATOM 863 C CA . SER A 1 107 ? -13.562 -3.524 32.571 1.00 71.50 107 SER A CA 1
ATOM 864 C C . SER A 1 107 ? -14.182 -4.760 33.201 1.00 71.50 107 SER A C 1
ATOM 866 O O . SER A 1 107 ? -15.240 -5.222 32.765 1.00 71.50 107 SER A O 1
ATOM 868 N N . PHE A 1 108 ? -13.516 -5.311 34.215 1.00 74.06 108 PHE A N 1
ATOM 869 C CA . PHE A 1 108 ? -14.164 -6.247 35.118 1.00 74.06 108 PHE A CA 1
ATOM 870 C C . PHE A 1 108 ? -15.265 -5.471 35.839 1.00 74.06 108 PHE A C 1
ATOM 872 O O . PHE A 1 108 ? -14.989 -4.682 36.742 1.00 74.06 108 PHE A O 1
ATOM 879 N N . LYS A 1 109 ? -16.518 -5.667 35.420 1.00 72.75 109 LYS A N 1
ATOM 880 C CA . LYS A 1 109 ? -17.669 -5.209 36.194 1.00 72.75 109 LYS A CA 1
ATOM 881 C C . LYS A 1 109 ? -17.612 -5.911 37.550 1.00 72.75 109 LYS A C 1
ATOM 883 O O . LYS A 1 109 ? -17.990 -7.074 37.660 1.00 72.75 109 LYS A O 1
ATOM 888 N N . THR A 1 110 ? -17.146 -5.224 38.585 1.00 65.88 110 THR A N 1
ATOM 889 C CA . THR A 1 110 ? -17.388 -5.634 39.967 1.00 65.88 110 THR A CA 1
ATOM 890 C C . THR A 1 110 ? -18.868 -5.410 40.247 1.00 65.88 110 THR A C 1
ATOM 892 O O . THR A 1 110 ? -19.299 -4.322 40.624 1.00 65.88 110 THR A O 1
ATOM 895 N N . SER A 1 111 ? -19.674 -6.444 40.003 1.00 63.12 111 SER A N 1
ATOM 896 C CA . SER A 1 111 ? -21.031 -6.515 40.536 1.00 63.12 111 SER A CA 1
ATOM 897 C C . SER A 1 111 ? -20.915 -6.497 42.059 1.00 63.12 111 SER A C 1
ATOM 899 O O . SER A 1 111 ? -20.547 -7.496 42.674 1.00 63.12 111 SER A O 1
ATOM 901 N N . LYS A 1 112 ? -21.127 -5.333 42.679 1.00 63.69 112 LYS A N 1
ATOM 902 C CA . LYS A 1 112 ? -21.303 -5.263 44.130 1.00 63.69 112 LYS A CA 1
ATOM 903 C C . LYS A 1 112 ? -22.628 -5.970 44.433 1.00 63.69 112 LYS A C 1
ATOM 905 O O . LYS A 1 112 ? -23.640 -5.542 43.879 1.00 63.69 112 LYS A O 1
ATOM 910 N N . PRO A 1 113 ? -22.666 -7.006 45.288 1.00 57.59 113 PRO A N 1
ATOM 911 C CA . PRO A 1 113 ? -23.931 -7.561 45.737 1.00 57.59 113 PRO A CA 1
ATOM 912 C C . PRO A 1 113 ? -24.645 -6.490 46.564 1.00 57.59 113 PRO A C 1
ATOM 914 O O . PRO A 1 113 ? -24.283 -6.215 47.710 1.00 57.59 113 PRO A O 1
ATOM 917 N N . THR A 1 114 ? -25.645 -5.844 45.970 1.00 49.81 114 THR A N 1
ATOM 918 C CA . THR A 1 114 ? -26.632 -5.059 46.703 1.00 49.81 114 THR A CA 1
ATOM 919 C C . THR A 1 114 ? -27.351 -6.016 47.641 1.00 49.81 114 THR A C 1
ATOM 921 O O . THR A 1 114 ? -28.179 -6.821 47.228 1.00 49.81 114 THR A O 1
ATOM 924 N N . LYS A 1 115 ? -26.999 -5.953 48.929 1.00 54.38 115 LYS A N 1
ATOM 925 C CA . LYS A 1 115 ? -27.781 -6.543 50.016 1.00 54.38 115 LYS A CA 1
ATOM 926 C C . LYS A 1 115 ? -29.116 -5.798 50.103 1.00 54.38 115 LYS A C 1
ATOM 928 O O . LYS A 1 115 ? -29.286 -4.939 50.962 1.00 54.38 115 LYS A O 1
ATOM 933 N N . THR A 1 116 ? -30.061 -6.103 49.223 1.00 44.00 116 THR A N 1
ATOM 934 C CA . THR A 1 116 ? -31.476 -5.832 49.481 1.00 44.00 116 THR A CA 1
ATOM 935 C C . THR A 1 116 ? -31.952 -6.889 50.462 1.00 44.00 116 THR A C 1
ATOM 937 O O . THR A 1 116 ? -32.247 -8.025 50.100 1.00 44.00 116 THR A O 1
ATOM 940 N N . LYS A 1 117 ? -31.930 -6.515 51.743 1.00 48.69 117 LYS A N 1
ATOM 941 C CA . LYS A 1 117 ? -32.672 -7.202 52.793 1.00 48.69 117 LYS A CA 1
ATOM 942 C C . LYS A 1 117 ? -34.155 -6.975 52.504 1.00 48.69 117 LYS A C 1
ATOM 944 O O . LYS A 1 117 ? -34.669 -5.903 52.806 1.00 48.69 117 LYS A O 1
ATOM 949 N N . THR A 1 118 ? -34.823 -7.964 51.931 1.00 41.00 118 THR A N 1
ATOM 950 C CA . THR A 1 118 ? -36.284 -8.032 51.937 1.00 41.00 118 THR A CA 1
ATOM 951 C C . THR A 1 118 ? -36.667 -9.366 52.550 1.00 41.00 118 THR A C 1
ATOM 953 O O . THR A 1 118 ? -36.504 -10.429 51.962 1.00 41.00 118 THR A O 1
ATOM 956 N N . HIS A 1 119 ? -37.065 -9.251 53.807 1.00 40.66 119 HIS A N 1
ATOM 957 C CA . HIS A 1 119 ? -37.633 -10.259 54.679 1.00 40.66 119 HIS A CA 1
ATOM 958 C C . HIS A 1 119 ? -39.038 -10.615 54.184 1.00 40.66 119 HIS A C 1
ATOM 960 O O . HIS A 1 119 ? -39.902 -9.741 54.190 1.00 40.66 119 HIS A O 1
ATOM 966 N N . ILE A 1 120 ? -39.264 -11.863 53.770 1.00 39.94 120 ILE A N 1
ATOM 967 C CA . ILE A 1 120 ? -40.582 -12.505 53.833 1.00 39.94 120 ILE A CA 1
ATOM 968 C C . ILE A 1 120 ? -40.372 -13.916 54.378 1.00 39.94 120 ILE A C 1
ATOM 970 O O . ILE A 1 120 ? -39.558 -14.686 53.868 1.00 39.94 120 ILE A O 1
ATOM 974 N N . ASP A 1 121 ? -41.088 -14.166 55.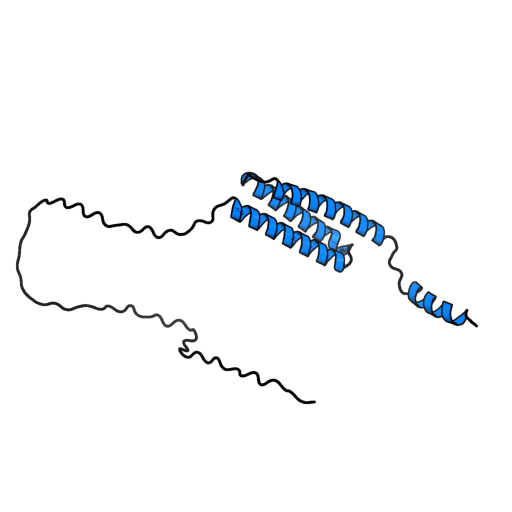465 1.00 40.94 121 ASP A N 1
ATOM 975 C CA . ASP A 1 121 ? -41.113 -15.369 56.272 1.00 40.94 121 ASP A CA 1
ATOM 976 C C . ASP A 1 121 ? -41.745 -16.585 55.569 1.00 40.94 121 ASP A C 1
ATOM 978 O O . ASP A 1 121 ? -42.502 -16.469 54.607 1.00 40.94 121 ASP A O 1
ATOM 982 N N . THR A 1 122 ? -41.500 -17.738 56.204 1.00 34.91 122 THR A N 1
ATOM 983 C CA . THR A 1 122 ? -42.406 -18.898 56.301 1.00 34.91 122 THR A CA 1
ATOM 984 C C . THR A 1 122 ? -42.273 -19.995 55.235 1.00 34.91 122 THR A C 1
ATOM 986 O O . THR A 1 122 ? -43.020 -20.049 54.266 1.00 34.91 122 THR A O 1
ATOM 989 N N . LEU A 1 123 ? -41.397 -20.975 55.501 1.00 37.41 123 LEU A N 1
ATOM 990 C CA . LEU A 1 123 ? -41.811 -22.333 55.913 1.00 37.41 123 LEU A CA 1
ATOM 991 C C . LEU A 1 123 ? -40.586 -23.183 56.297 1.00 37.41 123 LEU A C 1
ATOM 993 O O . LEU A 1 123 ? -39.759 -23.539 55.462 1.00 37.41 123 LEU A O 1
ATOM 997 N N . ILE A 1 124 ? -40.499 -23.503 57.587 1.00 41.44 124 ILE A N 1
ATOM 998 C CA . ILE A 1 124 ? -39.649 -24.553 58.167 1.00 41.44 124 ILE A CA 1
ATOM 999 C C . ILE A 1 124 ? -40.450 -25.863 58.084 1.00 41.44 124 ILE A C 1
ATOM 1001 O O . ILE A 1 124 ? -41.656 -25.843 58.341 1.00 41.44 124 ILE A O 1
ATOM 1005 N N . PRO A 1 125 ? -39.818 -26.991 57.727 1.00 38.38 125 PRO A N 1
ATOM 1006 C CA . PRO A 1 125 ? -39.693 -28.065 58.719 1.00 38.38 125 PRO A CA 1
ATOM 1007 C C . PRO A 1 125 ? -38.228 -28.503 58.901 1.00 38.38 125 PRO A C 1
ATOM 1009 O O . PRO A 1 125 ? -37.538 -28.837 57.943 1.00 38.38 125 PRO A O 1
ATOM 1012 N N . GLN A 1 126 ? -37.768 -28.516 60.150 1.00 42.66 126 GLN A N 1
ATOM 1013 C CA . GLN A 1 126 ? -36.600 -29.258 60.648 1.00 42.66 126 GLN A CA 1
ATOM 1014 C C . GLN A 1 126 ? -37.143 -30.382 61.562 1.00 42.66 126 GLN A C 1
ATOM 1016 O O . GLN A 1 126 ? -38.307 -30.270 61.962 1.00 42.66 126 GLN A O 1
ATOM 1021 N N . PRO A 1 127 ? -36.355 -31.376 62.020 1.00 46.09 127 PRO A N 1
ATOM 1022 C CA . PRO A 1 127 ? -34.943 -31.658 61.734 1.00 46.09 127 PRO A CA 1
ATOM 1023 C C . PRO A 1 127 ? -34.676 -33.139 61.390 1.00 46.09 127 PRO A C 1
ATOM 1025 O O . PRO A 1 127 ? -35.483 -33.994 61.706 1.00 46.09 127 PRO A O 1
ATOM 1028 N N . ASP A 1 128 ? -33.509 -33.444 60.823 1.00 32.59 128 ASP A N 1
ATOM 1029 C CA . ASP A 1 128 ? -32.785 -34.669 61.178 1.00 32.59 128 ASP A CA 1
ATOM 1030 C C . ASP A 1 128 ? -31.280 -34.408 61.071 1.00 32.59 128 ASP A C 1
ATOM 1032 O O . ASP A 1 128 ? -30.794 -33.634 60.242 1.00 32.59 128 ASP A O 1
ATOM 1036 N N . THR A 1 129 ? -30.591 -34.977 62.042 1.00 40.56 129 THR A N 1
ATOM 1037 C CA . THR A 1 129 ? -29.252 -34.672 62.528 1.00 40.56 129 THR A CA 1
ATOM 1038 C C . THR A 1 129 ? -28.142 -35.231 61.626 1.00 40.56 129 THR A C 1
ATOM 1040 O O . THR A 1 129 ? -28.326 -36.211 60.914 1.00 40.56 129 THR A O 1
ATOM 1043 N N . ASP A 1 130 ? -26.964 -34.618 61.765 1.00 38.28 130 ASP A N 1
ATOM 1044 C CA . ASP A 1 130 ? -25.624 -35.199 61.595 1.00 38.28 130 ASP A CA 1
ATOM 1045 C C . ASP A 1 130 ? -24.787 -34.898 60.333 1.00 38.28 130 ASP A C 1
ATOM 1047 O O . ASP A 1 130 ? -24.984 -35.395 59.229 1.00 38.28 130 ASP A O 1
ATOM 1051 N N . SER A 1 131 ? -23.672 -34.220 60.637 1.00 39.66 131 SER A N 1
ATOM 1052 C CA . SER A 1 131 ? -22.322 -34.374 60.075 1.00 39.66 131 SER A CA 1
ATOM 1053 C C . SER A 1 131 ? -21.950 -33.690 58.744 1.00 39.66 131 SER A C 1
ATOM 1055 O O . SER A 1 131 ? -22.382 -34.022 57.645 1.00 39.66 131 SER A O 1
ATOM 1057 N N . VAL A 1 132 ? -21.010 -32.748 58.875 1.00 48.19 132 VAL A N 1
ATOM 1058 C CA . VAL A 1 132 ? -20.126 -32.219 57.822 1.00 48.19 132 VAL A CA 1
ATOM 1059 C C . VAL A 1 132 ? -19.271 -33.368 57.256 1.00 48.19 132 VAL A C 1
ATOM 1061 O O . VAL A 1 132 ? -18.768 -34.179 58.034 1.00 48.19 132 VAL A O 1
ATOM 1064 N N . PRO A 1 133 ? -19.030 -33.429 55.931 1.00 45.47 133 PRO A N 1
ATOM 1065 C CA . PRO A 1 133 ? -17.656 -33.182 55.488 1.00 45.47 133 PRO A CA 1
ATOM 1066 C C . PRO A 1 133 ? -17.537 -32.373 54.187 1.00 45.47 133 PRO A C 1
ATOM 1068 O O . PRO A 1 133 ? -18.255 -32.560 53.204 1.00 45.47 133 PRO A O 1
ATOM 1071 N N . VAL A 1 134 ? -16.530 -31.500 54.197 1.00 53.69 134 VAL A N 1
ATOM 1072 C CA . VAL A 1 134 ? -15.908 -30.814 53.059 1.00 53.69 134 VAL A CA 1
ATOM 1073 C C . VAL A 1 134 ? -15.659 -31.796 51.907 1.00 53.69 134 VAL A C 1
ATOM 1075 O O . VAL A 1 134 ? -14.951 -32.785 52.084 1.00 53.69 134 VAL A O 1
ATOM 1078 N N . LYS A 1 135 ? -16.185 -31.509 50.710 1.00 45.84 135 LYS A N 1
ATOM 1079 C CA . LYS A 1 135 ? -15.827 -32.226 49.477 1.00 45.84 135 LYS A CA 1
ATOM 1080 C C . LYS A 1 135 ? -15.081 -31.295 48.530 1.00 45.84 135 LYS A C 1
ATOM 1082 O O . LYS A 1 135 ? -15.664 -30.573 47.728 1.00 45.84 135 LYS A O 1
ATOM 1087 N N . THR A 1 136 ? -13.759 -31.339 48.637 1.00 55.19 136 THR A N 1
ATOM 1088 C CA . THR A 1 136 ? -12.828 -31.015 47.560 1.00 55.19 136 THR A CA 1
ATOM 1089 C C . THR A 1 136 ? -13.057 -32.004 46.415 1.00 55.19 136 THR A C 1
ATOM 1091 O O . THR A 1 136 ? -12.673 -33.165 46.511 1.00 55.19 136 THR A O 1
ATOM 1094 N N . THR A 1 137 ? -13.682 -31.581 45.315 1.00 46.25 137 THR A N 1
ATOM 1095 C CA . THR A 1 137 ? -13.739 -32.413 44.101 1.00 46.25 137 THR A CA 1
ATOM 1096 C C . THR A 1 137 ? -12.837 -31.806 43.038 1.00 46.25 137 THR A C 1
ATOM 1098 O O . THR A 1 137 ? -13.224 -30.946 42.251 1.00 46.25 137 THR A O 1
ATOM 1101 N N . SER A 1 138 ? -11.587 -32.253 43.104 1.00 54.72 138 SER A N 1
ATOM 1102 C CA . SER A 1 138 ? -10.601 -32.269 42.029 1.00 54.72 138 SER A CA 1
ATOM 1103 C C . SER A 1 138 ? -11.249 -32.605 40.676 1.00 54.72 138 SER A C 1
ATOM 1105 O O . SER A 1 138 ? -11.915 -33.633 40.551 1.00 54.72 138 SER A O 1
ATOM 1107 N N . TYR A 1 139 ? -11.051 -31.758 39.664 1.00 55.28 139 TYR A N 1
ATOM 1108 C CA . TYR A 1 139 ? -11.315 -32.136 38.274 1.00 55.28 139 TYR A CA 1
ATOM 1109 C C . TYR A 1 139 ? -10.132 -32.972 37.761 1.00 55.28 139 TYR A C 1
ATOM 1111 O O . TYR A 1 139 ? -8.984 -32.580 37.993 1.00 55.28 139 TYR A O 1
ATOM 1119 N N . PRO A 1 140 ? -10.359 -34.089 37.044 1.00 56.59 140 PRO A N 1
ATOM 1120 C CA . PRO A 1 140 ? -9.269 -34.871 36.481 1.00 56.59 140 PRO A CA 1
ATOM 1121 C C . PRO A 1 140 ? -8.560 -34.055 35.394 1.00 56.59 140 PRO A C 1
ATOM 1123 O O . PRO A 1 140 ? -9.148 -33.670 34.381 1.00 56.59 140 PRO A O 1
ATOM 1126 N N . ILE A 1 141 ? -7.279 -33.775 35.626 1.00 58.81 141 ILE A N 1
ATOM 1127 C CA . ILE A 1 141 ? -6.381 -33.163 34.651 1.00 58.81 141 ILE A CA 1
ATOM 1128 C C . ILE A 1 141 ? -6.256 -34.145 33.482 1.00 58.81 141 ILE A C 1
ATOM 1130 O O . ILE A 1 141 ? -5.759 -35.253 33.648 1.00 58.81 141 ILE A O 1
ATOM 1134 N N . ARG A 1 142 ? -6.731 -33.750 32.295 1.00 60.12 142 ARG A N 1
ATOM 1135 C CA . ARG A 1 142 ? -6.465 -34.483 31.052 1.00 60.12 142 ARG A CA 1
ATOM 1136 C C . ARG A 1 142 ? -4.967 -34.430 30.756 1.00 60.12 142 ARG A C 1
ATOM 1138 O O . ARG A 1 142 ? -4.412 -33.338 30.602 1.00 60.12 142 ARG A O 1
ATOM 1145 N N . ASP A 1 143 ? -4.352 -35.594 30.594 1.00 61.78 143 ASP A N 1
ATOM 1146 C CA . ASP A 1 143 ? -3.007 -35.722 30.043 1.00 61.78 143 ASP A CA 1
ATOM 1147 C C . ASP A 1 143 ? -3.024 -35.309 28.567 1.00 61.78 143 ASP A C 1
ATOM 1149 O O . ASP A 1 143 ? -3.345 -36.083 27.669 1.00 61.78 143 ASP A O 1
ATOM 1153 N N . SER A 1 144 ? -2.732 -34.033 28.314 1.00 68.38 144 SER A N 1
ATOM 1154 C CA . SER A 1 144 ? -2.350 -33.578 26.978 1.00 68.38 144 SER A CA 1
ATOM 1155 C C . SER A 1 144 ? -0.887 -33.945 26.737 1.00 68.38 144 SER A C 1
ATOM 1157 O O . SER A 1 144 ? -0.058 -33.684 27.614 1.00 68.38 144 SER A O 1
ATOM 1159 N N . PRO A 1 145 ? -0.539 -34.502 25.567 1.00 57.53 145 PRO A N 1
ATOM 1160 C CA . PRO A 1 145 ? 0.842 -34.812 25.242 1.00 57.53 145 PRO A CA 1
ATOM 1161 C C . PRO A 1 145 ? 1.594 -33.494 25.024 1.00 57.53 145 PRO A C 1
ATOM 1163 O O . PRO A 1 145 ? 1.407 -32.806 24.024 1.00 57.53 145 PRO A O 1
ATOM 1166 N N . GLY A 1 146 ? 2.404 -33.105 26.007 1.00 65.50 146 GLY A N 1
ATOM 1167 C CA . GLY A 1 146 ? 3.158 -31.857 25.985 1.00 65.50 146 GLY A CA 1
ATOM 1168 C C . GLY A 1 146 ? 4.089 -31.736 27.187 1.00 65.50 146 GLY A C 1
ATOM 1169 O O . GLY A 1 146 ? 3.724 -32.064 28.314 1.00 65.50 146 GLY A O 1
ATOM 1170 N N . PHE A 1 147 ? 5.312 -31.290 26.919 1.00 62.44 147 PHE A N 1
ATOM 1171 C CA . PHE A 1 147 ? 6.457 -31.234 27.826 1.00 62.44 147 PHE A CA 1
ATOM 1172 C C . PHE A 1 147 ? 6.153 -30.477 29.133 1.00 62.44 147 PHE A C 1
ATOM 1174 O O . PHE A 1 147 ? 6.216 -29.250 29.196 1.00 62.44 147 PHE A O 1
ATOM 1181 N N . ARG A 1 148 ? 5.845 -31.212 30.206 1.00 67.38 148 ARG A N 1
ATOM 1182 C CA . ARG A 1 148 ? 5.787 -30.680 31.574 1.00 67.38 148 ARG A CA 1
ATOM 1183 C C . ARG A 1 148 ? 7.146 -30.869 32.239 1.00 67.38 148 ARG A C 1
ATOM 1185 O O . ARG A 1 148 ? 7.335 -31.797 33.016 1.00 67.38 148 ARG A O 1
ATOM 1192 N N . GLN A 1 149 ? 8.098 -29.988 31.945 1.00 58.56 149 GLN A N 1
ATOM 1193 C CA . GLN A 1 149 ? 9.272 -29.831 32.803 1.00 58.56 149 GLN A CA 1
ATOM 1194 C C . GLN A 1 149 ? 9.105 -28.586 33.666 1.00 58.56 149 GLN A C 1
ATOM 1196 O O . GLN A 1 149 ? 9.277 -27.454 33.228 1.00 58.56 149 GLN A O 1
ATOM 1201 N N . THR A 1 150 ? 8.775 -28.812 34.934 1.00 63.41 150 THR A N 1
ATOM 1202 C CA . THR A 1 150 ? 8.855 -27.821 36.008 1.00 63.41 150 THR A CA 1
ATOM 1203 C C . THR A 1 150 ? 10.287 -27.749 36.535 1.00 63.41 150 THR A C 1
ATOM 1205 O O . THR A 1 150 ? 10.553 -28.109 37.679 1.00 63.41 150 THR A O 1
ATOM 1208 N N . LYS A 1 151 ? 11.223 -27.322 35.683 1.00 64.69 151 LYS A N 1
ATOM 1209 C CA . LYS A 1 151 ? 12.535 -26.790 36.077 1.00 64.69 151 LYS A CA 1
ATOM 1210 C C . LYS A 1 151 ? 12.941 -25.735 35.043 1.00 64.69 151 LYS A C 1
ATOM 1212 O O . LYS A 1 151 ? 13.021 -26.079 33.866 1.00 64.69 151 LYS A O 1
ATOM 1217 N N . PRO A 1 152 ? 13.212 -24.477 35.423 1.00 60.03 152 PRO A N 1
ATOM 1218 C CA . PRO A 1 152 ? 13.879 -23.554 34.518 1.00 60.03 152 PRO A CA 1
ATOM 1219 C C . PRO A 1 152 ? 15.363 -23.936 34.442 1.00 60.03 152 PRO A C 1
ATOM 1221 O O . PRO A 1 152 ? 16.156 -23.516 35.278 1.00 60.03 152 PRO A O 1
ATOM 1224 N N . SER A 1 153 ? 15.768 -24.742 33.459 1.00 57.28 153 SER A N 1
ATOM 1225 C CA . SER A 1 153 ? 17.188 -24.863 33.105 1.00 57.28 153 SER A CA 1
ATOM 1226 C C . SER A 1 153 ? 17.553 -23.743 32.131 1.00 57.28 153 SER A C 1
ATOM 1228 O O . SER A 1 153 ? 17.651 -23.949 30.923 1.00 57.28 153 SER A O 1
ATOM 1230 N N . LEU A 1 154 ? 17.709 -22.535 32.666 1.00 59.78 154 LEU A N 1
ATOM 1231 C CA . LEU A 1 154 ? 18.399 -21.435 31.998 1.00 59.78 154 LEU A CA 1
ATOM 1232 C C . LEU A 1 154 ? 19.780 -21.304 32.633 1.00 59.78 154 LEU A C 1
ATOM 1234 O O . LEU A 1 154 ? 19.907 -20.619 33.638 1.00 59.78 154 LEU A O 1
ATOM 1238 N N . VAL A 1 155 ? 20.792 -21.941 32.042 1.00 60.09 155 VAL A N 1
ATOM 1239 C CA . VAL A 1 155 ? 22.182 -21.464 32.092 1.00 60.09 155 VAL A CA 1
ATOM 1240 C C . VAL A 1 155 ? 22.864 -21.914 30.797 1.00 60.09 155 VAL A C 1
ATOM 1242 O O . VAL A 1 155 ? 23.288 -23.058 30.674 1.00 60.09 155 VAL A O 1
ATOM 1245 N N . ILE A 1 156 ? 22.942 -21.025 29.809 1.00 63.47 156 ILE A N 1
ATOM 1246 C CA . ILE A 1 156 ? 24.047 -21.062 28.848 1.00 63.47 156 ILE A CA 1
ATOM 1247 C C . ILE A 1 156 ? 24.929 -19.888 29.252 1.00 63.47 156 ILE A C 1
ATOM 1249 O O . ILE A 1 156 ? 24.590 -18.732 29.006 1.00 63.47 156 ILE A O 1
ATOM 1253 N N . GLU A 1 157 ? 26.008 -20.192 29.963 1.00 63.41 157 GLU A N 1
ATOM 1254 C CA . GLU A 1 157 ? 27.065 -19.243 30.289 1.00 63.41 157 GLU A CA 1
ATOM 1255 C C . GLU A 1 157 ? 27.884 -18.999 29.016 1.00 63.41 157 GLU A C 1
ATOM 1257 O O . GLU A 1 157 ? 28.496 -19.915 28.467 1.00 63.41 157 GLU A O 1
ATOM 1262 N N . PHE A 1 158 ? 27.840 -17.774 28.494 1.00 65.62 158 PHE A N 1
ATOM 1263 C CA . PHE A 1 158 ? 28.632 -17.378 27.333 1.00 65.62 158 PHE A CA 1
ATOM 1264 C C . PHE A 1 158 ? 29.981 -16.843 27.827 1.00 65.62 158 PHE A C 1
ATOM 1266 O O . PHE A 1 158 ? 30.123 -15.656 28.125 1.00 65.62 158 PHE A O 1
ATOM 1273 N N . GLN A 1 159 ? 30.975 -17.726 27.938 1.00 60.94 159 GLN A N 1
ATOM 1274 C CA . GLN A 1 159 ? 32.353 -17.329 28.215 1.00 60.94 159 GLN A CA 1
ATOM 1275 C C . GLN A 1 159 ? 32.949 -16.715 26.940 1.00 60.94 159 GLN A C 1
ATOM 1277 O O . GLN A 1 159 ? 33.215 -17.408 25.959 1.00 60.94 159 GLN A O 1
ATOM 1282 N N . GLY A 1 160 ? 33.119 -15.392 26.933 1.00 56.25 160 GLY A N 1
ATOM 1283 C CA . GLY A 1 160 ? 33.764 -14.677 25.834 1.00 56.25 160 GLY A CA 1
ATOM 1284 C C . GLY A 1 160 ? 35.216 -15.122 25.656 1.00 56.25 160 GLY A C 1
ATOM 1285 O O . GLY A 1 160 ? 36.002 -15.069 26.601 1.00 56.25 160 GLY A O 1
ATOM 1286 N N . PHE A 1 161 ? 35.579 -15.520 24.436 1.00 59.84 161 PHE A N 1
ATOM 1287 C CA . PHE A 1 161 ? 36.976 -15.687 24.048 1.00 59.84 161 PHE A CA 1
ATOM 1288 C C . PHE A 1 161 ? 37.639 -14.312 23.973 1.00 59.84 161 PHE A C 1
ATOM 1290 O O . PHE A 1 161 ? 37.274 -13.463 23.158 1.00 59.84 161 PHE A O 1
ATOM 1297 N N . ARG A 1 162 ? 38.611 -14.099 24.855 1.00 58.88 162 ARG A N 1
ATOM 1298 C CA . ARG A 1 162 ? 39.544 -12.982 24.829 1.00 58.88 162 ARG A CA 1
ATOM 1299 C C . ARG A 1 162 ? 40.928 -13.600 24.687 1.00 58.88 162 ARG A C 1
ATOM 1301 O O . ARG A 1 162 ? 41.414 -14.122 25.672 1.00 58.88 162 ARG A O 1
ATOM 1308 N N . ASP A 1 163 ? 41.505 -13.540 23.492 1.00 59.22 163 ASP A N 1
ATOM 1309 C CA . ASP A 1 163 ? 42.942 -13.692 23.210 1.00 59.22 163 ASP A CA 1
ATOM 1310 C C . ASP A 1 163 ? 43.176 -13.076 21.817 1.00 59.22 163 ASP A C 1
ATOM 1312 O O . ASP A 1 163 ? 42.478 -13.429 20.870 1.00 59.22 163 ASP A O 1
ATOM 1316 N N . ARG A 1 164 ? 43.796 -11.890 21.773 1.00 51.31 164 ARG A N 1
ATOM 1317 C CA . ARG A 1 164 ? 45.223 -11.611 21.504 1.00 51.31 164 ARG A CA 1
ATOM 1318 C C . ARG A 1 164 ? 45.556 -11.580 20.018 1.00 51.31 164 ARG A C 1
ATOM 1320 O O . ARG A 1 164 ? 45.572 -12.653 19.387 1.00 51.31 164 ARG A O 1
#

Secondary structure (DSSP, 8-state):
--HHHHHHHHHHHHT----TTHHHHHHHHHHHHHHHHHHHHHHHHH---GGGHHHHHHHHHHHHHHHHHHGGGS-HHHHHHHHHHHHHHHHHHHHHHHHHS-------------------------------------------SS------------------

Foldseek 3Di:
DCPVVVVVVVVVVVVDPPPPVLVVVQVVLVVVLVVLLVVLVVLLVPDPDPVCLVVSVVSLVVLVVSLVVCVVSDDPVSSVVSVVSSVVSVVSSVVSVCVNDPDPDDDPPPPDPPPPPDDDDDDDDDDDDDDDDDDDDDDDDDDDPDDPDPDPPDDPDDDDDDDD